Protein AF-A0A2M9JZP4-F1 (afdb_monomer_lite)

Secondary structure (DSSP, 8-state):
-HHHHHHHHHHHHHHHHHHHHHHHHHHHHHHHHHHHHHHHHHHHTT-HHHHHHHHHHHHHHHHHHHHHHHHHHHHHT-

Foldseek 3Di:
DVVVVVVVVVLVVLLVQLVVLLVQLVVLQVLLVVLVVVLVVCVVVVVVVVSVVSVVSSVVSNVSSVVSNVSSVVSNVD

pLDDT: mean 83.27, std 11.86, range [52.53, 96.38]

Radius of gyration: 18.59 Å; chains: 1; bounding box: 43×14×55 Å

Sequence (78 aa):
MVRLAEESDAQILVGILGVVLTLLGGLFLGFAALTSKVIREEGEEGRSAEAQKVRRTRAGSIAIGGLLVGVGVFLFFS

Structure (mmCIF, N/CA/C/O backbone):
data_AF-A0A2M9JZP4-F1
#
_entry.id   AF-A0A2M9JZP4-F1
#
loop_
_atom_site.group_PDB
_atom_site.id
_atom_site.type_symbol
_atom_site.label_atom_id
_atom_site.label_alt_id
_atom_site.label_comp_id
_atom_site.label_asym_id
_atom_site.label_entity_id
_atom_site.label_seq_id
_atom_site.pdbx_PDB_ins_code
_atom_site.Cartn_x
_atom_site.Cartn_y
_atom_site.Cartn_z
_atom_site.occupancy
_atom_site.B_iso_or_equiv
_atom_site.auth_seq_id
_atom_site.auth_comp_id
_atom_site.auth_asym_id
_atom_site.auth_atom_id
_atom_site.pdbx_PDB_model_num
ATOM 1 N N . MET A 1 1 ? 25.297 3.817 -30.657 1.00 52.53 1 MET A N 1
ATOM 2 C CA . MET A 1 1 ? 25.699 3.532 -29.262 1.00 52.53 1 MET A CA 1
ATOM 3 C C . MET A 1 1 ? 25.055 4.481 -28.252 1.00 52.53 1 MET A C 1
ATOM 5 O O . MET A 1 1 ? 24.665 3.994 -27.210 1.00 52.53 1 MET A O 1
ATOM 9 N N . VAL A 1 2 ? 24.846 5.771 -28.558 1.00 56.62 2 VAL A N 1
ATOM 10 C CA . VAL A 1 2 ? 24.208 6.741 -27.631 1.00 56.62 2 VAL A CA 1
ATOM 11 C C . VAL A 1 2 ? 22.756 6.385 -27.247 1.00 56.62 2 VAL A C 1
ATOM 13 O O . VAL A 1 2 ? 22.431 6.411 -26.070 1.00 56.62 2 VAL A O 1
ATOM 16 N N . ARG A 1 3 ? 21.912 5.937 -28.194 1.00 53.91 3 ARG A N 1
ATOM 17 C CA . ARG A 1 3 ? 20.519 5.515 -27.900 1.00 53.91 3 ARG A CA 1
ATOM 18 C C . ARG A 1 3 ? 20.394 4.344 -26.915 1.00 53.91 3 ARG A C 1
ATOM 20 O O . ARG A 1 3 ? 19.451 4.309 -26.143 1.00 53.91 3 ARG A O 1
ATOM 27 N N . LEU A 1 4 ? 21.350 3.412 -26.936 1.00 54.56 4 LEU A N 1
ATOM 28 C CA . LEU A 1 4 ? 21.348 2.247 -26.041 1.00 54.56 4 LEU A CA 1
ATOM 29 C C . LEU A 1 4 ? 21.707 2.633 -24.598 1.00 54.56 4 LEU A C 1
ATOM 31 O O . LEU A 1 4 ? 21.278 1.966 -23.666 1.00 54.56 4 LEU A O 1
ATOM 35 N N . ALA A 1 5 ? 22.486 3.705 -24.412 1.00 60.22 5 ALA A N 1
ATOM 36 C CA . ALA A 1 5 ? 22.808 4.228 -23.087 1.00 60.22 5 ALA A CA 1
ATOM 37 C C . ALA A 1 5 ? 21.615 4.987 -22.478 1.00 60.22 5 ALA A C 1
ATOM 39 O O . ALA A 1 5 ? 21.288 4.761 -21.321 1.00 60.22 5 ALA A O 1
ATOM 40 N N . GLU A 1 6 ? 20.906 5.798 -23.274 1.00 60.62 6 GLU A N 1
ATOM 41 C CA . GLU A 1 6 ? 19.679 6.490 -22.835 1.00 60.62 6 GLU A CA 1
ATOM 42 C C . GLU A 1 6 ? 18.552 5.521 -22.451 1.00 60.62 6 GLU A C 1
ATOM 44 O O . GLU A 1 6 ? 17.891 5.722 -21.433 1.00 60.62 6 GLU A O 1
ATOM 49 N N . GLU A 1 7 ? 18.340 4.458 -23.234 1.00 61.22 7 GLU A N 1
ATOM 50 C CA . GLU A 1 7 ? 17.353 3.421 -22.903 1.00 61.22 7 GLU A CA 1
ATOM 51 C C . GLU A 1 7 ? 17.719 2.697 -21.601 1.00 61.22 7 GLU A C 1
ATOM 53 O O . GLU A 1 7 ? 16.845 2.468 -20.767 1.00 61.22 7 GLU A O 1
ATOM 58 N N . SER A 1 8 ? 19.007 2.410 -21.387 1.00 69.69 8 SER A N 1
ATOM 59 C CA . SER A 1 8 ? 19.491 1.750 -20.172 1.00 69.69 8 SER A CA 1
ATOM 60 C C . SER A 1 8 ? 19.356 2.635 -18.927 1.00 69.69 8 SER A C 1
ATOM 62 O O . SER A 1 8 ? 18.949 2.144 -17.875 1.00 69.69 8 SER A O 1
ATOM 64 N N . ASP A 1 9 ? 19.654 3.932 -19.027 1.00 79.75 9 ASP A N 1
ATOM 65 C CA . ASP A 1 9 ? 19.526 4.875 -17.909 1.00 79.75 9 ASP A CA 1
ATOM 66 C C . ASP A 1 9 ? 18.056 5.098 -17.525 1.00 79.75 9 ASP A C 1
ATOM 68 O O . ASP A 1 9 ? 17.710 5.120 -16.339 1.00 79.75 9 ASP A O 1
ATOM 72 N N . ALA A 1 10 ? 17.165 5.193 -18.518 1.00 81.31 10 ALA A N 1
ATOM 73 C CA . ALA A 1 10 ? 15.727 5.280 -18.288 1.00 81.31 10 ALA A CA 1
ATOM 74 C C . ALA A 1 10 ? 15.179 4.010 -17.616 1.00 81.31 10 ALA A C 1
ATOM 76 O O . ALA A 1 10 ? 14.389 4.112 -16.677 1.00 81.31 10 ALA A O 1
ATOM 77 N N . GLN A 1 11 ? 15.633 2.822 -18.030 1.00 82.88 11 GLN A N 1
ATOM 78 C CA . GLN A 1 11 ? 15.230 1.551 -17.418 1.00 82.88 11 GLN A CA 1
ATOM 79 C C . GLN A 1 11 ? 15.684 1.435 -15.960 1.00 82.88 11 GLN A C 1
ATOM 81 O O . GLN A 1 11 ? 14.910 1.011 -15.100 1.00 82.88 11 GLN A O 1
ATOM 86 N N . ILE A 1 12 ? 16.908 1.874 -15.650 1.00 86.50 12 ILE A N 1
ATOM 87 C CA . ILE A 1 12 ? 17.411 1.925 -14.271 1.00 86.50 12 ILE A CA 1
ATOM 88 C C . ILE A 1 12 ? 16.549 2.871 -13.429 1.00 86.50 12 ILE A C 1
ATOM 90 O O . ILE A 1 12 ? 16.158 2.523 -12.313 1.00 86.50 12 ILE A O 1
ATOM 94 N N . LEU A 1 13 ? 16.208 4.049 -13.961 1.00 88.56 13 LEU A N 1
ATOM 95 C CA . LEU A 1 13 ? 15.378 5.024 -13.256 1.00 88.56 13 LEU A CA 1
ATOM 96 C C . LEU A 1 13 ? 13.965 4.484 -12.983 1.00 88.56 13 LEU A C 1
ATOM 98 O O . LEU A 1 13 ? 13.444 4.659 -11.881 1.00 88.56 13 LEU A O 1
ATOM 102 N N . VAL A 1 14 ? 13.364 3.799 -13.960 1.00 89.25 14 VAL A N 1
ATOM 103 C CA . VAL A 1 14 ? 12.050 3.150 -13.836 1.00 89.25 14 VAL A CA 1
ATOM 104 C C . VAL A 1 14 ? 12.089 2.028 -12.797 1.00 89.25 14 VAL A C 1
ATOM 106 O O . VAL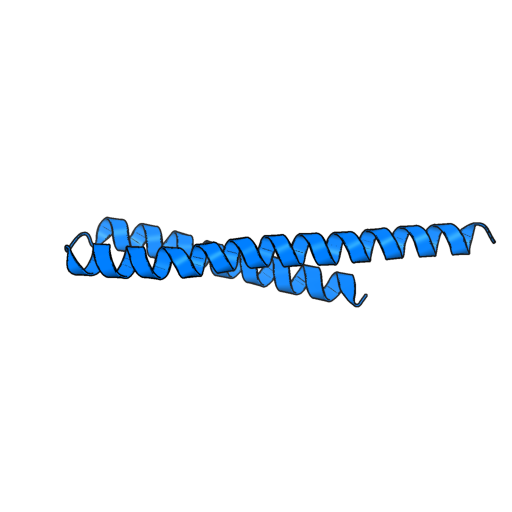 A 1 14 ? 11.207 1.969 -11.939 1.00 89.25 14 VAL A O 1
ATOM 109 N N . GLY A 1 15 ? 13.143 1.208 -12.789 1.00 89.69 15 GLY A N 1
ATOM 110 C CA . GLY A 1 15 ? 13.342 0.171 -11.776 1.00 89.69 15 GLY A CA 1
ATOM 111 C C . GLY A 1 15 ? 13.478 0.746 -10.363 1.00 89.69 15 GLY A C 1
ATOM 112 O O . GLY A 1 15 ? 12.800 0.292 -9.439 1.00 89.69 15 GLY A O 1
ATOM 113 N N . ILE A 1 16 ? 14.291 1.796 -10.188 1.00 92.75 16 ILE A N 1
ATOM 114 C CA . ILE A 1 16 ? 14.433 2.502 -8.902 1.00 92.75 16 ILE A CA 1
ATOM 115 C C . ILE A 1 16 ? 13.087 3.086 -8.463 1.00 92.75 16 ILE A C 1
ATOM 117 O O . ILE A 1 16 ? 12.688 2.914 -7.310 1.00 92.75 16 ILE A O 1
ATOM 121 N N . LEU A 1 17 ? 12.361 3.739 -9.374 1.00 92.88 17 LEU A N 1
ATOM 122 C CA . LEU A 1 17 ? 11.042 4.297 -9.089 1.00 92.88 17 LEU A CA 1
ATOM 123 C C . LEU A 1 17 ? 10.052 3.200 -8.668 1.00 92.88 17 LEU A C 1
ATOM 125 O O . LEU A 1 17 ? 9.312 3.386 -7.701 1.00 92.88 17 LEU A O 1
ATOM 129 N N . GLY A 1 18 ? 10.089 2.040 -9.326 1.00 94.12 18 GLY A N 1
ATOM 130 C CA . GLY A 1 18 ? 9.296 0.867 -8.968 1.00 94.12 18 GLY A CA 1
ATOM 131 C C . GLY A 1 18 ? 9.558 0.387 -7.537 1.00 94.12 18 GLY A C 1
ATOM 132 O O . GLY A 1 18 ? 8.622 0.197 -6.753 1.00 94.12 18 GLY A O 1
ATOM 133 N N . VAL A 1 19 ? 10.833 0.279 -7.146 1.00 94.50 19 VAL A N 1
ATOM 134 C CA . VAL A 1 19 ? 11.228 -0.082 -5.772 1.00 94.50 19 VAL A CA 1
ATOM 135 C C . VAL A 1 19 ? 10.748 0.964 -4.766 1.00 94.50 19 VAL A C 1
ATOM 137 O O . VAL A 1 19 ? 10.154 0.606 -3.748 1.00 94.50 19 VAL A O 1
ATOM 140 N N . VAL A 1 20 ? 10.947 2.255 -5.048 1.00 96.19 20 VAL A N 1
ATOM 141 C CA . VAL A 1 20 ? 10.539 3.351 -4.153 1.00 96.19 20 VAL A CA 1
ATOM 142 C C . VAL A 1 20 ? 9.027 3.346 -3.923 1.00 96.19 20 VAL A C 1
ATOM 144 O O . VAL A 1 20 ? 8.582 3.417 -2.776 1.00 96.19 20 VAL A O 1
ATOM 147 N N . LEU A 1 21 ? 8.228 3.211 -4.984 1.00 95.19 21 LEU A N 1
ATOM 148 C CA . LEU A 1 21 ? 6.769 3.150 -4.872 1.00 95.19 21 LEU A CA 1
ATOM 149 C C . LEU A 1 21 ? 6.315 1.909 -4.100 1.00 95.19 21 LEU A C 1
ATOM 151 O O . LEU A 1 21 ? 5.422 2.006 -3.258 1.00 95.19 21 LEU A O 1
ATOM 155 N N . THR A 1 22 ? 6.978 0.770 -4.306 1.00 95.62 22 THR A N 1
ATOM 156 C CA . THR A 1 22 ? 6.692 -0.460 -3.559 1.00 95.62 22 THR A CA 1
ATOM 157 C C . THR A 1 22 ? 6.971 -0.291 -2.064 1.00 95.62 22 THR A C 1
ATOM 159 O O . THR A 1 22 ? 6.139 -0.662 -1.235 1.00 95.62 22 THR A O 1
ATOM 162 N N . LEU A 1 23 ? 8.103 0.322 -1.700 1.00 95.75 23 LEU A N 1
ATOM 163 C CA . LEU A 1 23 ? 8.452 0.601 -0.303 1.00 95.75 23 LEU A CA 1
ATOM 164 C C . LEU A 1 23 ? 7.466 1.576 0.348 1.00 95.75 23 LEU A C 1
ATOM 166 O O . LEU A 1 23 ? 6.995 1.321 1.457 1.00 95.75 23 LEU A O 1
ATOM 170 N N . LEU A 1 24 ? 7.103 2.657 -0.349 1.00 95.12 24 LEU A N 1
ATOM 171 C CA . LEU A 1 24 ? 6.086 3.598 0.123 1.00 95.12 24 LEU A CA 1
ATOM 172 C C . LEU A 1 24 ? 4.744 2.896 0.335 1.00 95.12 24 LEU A C 1
ATOM 174 O O . LEU A 1 24 ? 4.128 3.050 1.389 1.00 95.12 24 LEU A O 1
ATOM 178 N N . GLY A 1 25 ? 4.313 2.073 -0.619 1.00 94.44 25 GLY A N 1
ATOM 179 C CA . GLY A 1 25 ? 3.089 1.294 -0.486 1.00 94.44 25 GLY A CA 1
ATOM 180 C C . GLY A 1 25 ? 3.122 0.343 0.716 1.00 94.44 25 GLY A C 1
ATOM 181 O O . GLY A 1 25 ? 2.161 0.281 1.487 1.00 94.44 25 GLY A O 1
ATOM 182 N N . GLY A 1 26 ? 4.264 -0.309 0.949 1.00 93.38 26 GLY A N 1
ATOM 183 C CA . GLY A 1 26 ? 4.517 -1.123 2.136 1.00 93.38 26 GLY A CA 1
ATOM 184 C C . GLY A 1 26 ? 4.393 -0.343 3.449 1.00 93.38 26 GLY A C 1
ATOM 185 O O . GLY A 1 26 ? 3.780 -0.842 4.392 1.00 93.38 26 GLY A O 1
ATOM 186 N N . LEU A 1 27 ? 4.886 0.899 3.511 1.00 94.88 27 LEU A N 1
ATOM 187 C CA . LEU A 1 27 ? 4.736 1.764 4.691 1.00 94.88 27 LEU A CA 1
ATOM 188 C C . LEU A 1 27 ? 3.266 2.095 4.982 1.00 94.88 27 LEU A C 1
ATOM 190 O O . LEU A 1 27 ? 2.830 2.011 6.131 1.00 94.88 27 LEU A O 1
ATOM 194 N N . PHE A 1 28 ? 2.480 2.415 3.951 1.00 92.81 28 PHE A N 1
ATOM 195 C CA . PHE A 1 28 ? 1.042 2.665 4.095 1.00 92.81 28 PHE A CA 1
ATOM 196 C C . PHE A 1 28 ? 0.290 1.426 4.607 1.00 92.81 28 PHE A C 1
ATOM 198 O O . PHE A 1 28 ? -0.560 1.537 5.496 1.00 92.81 28 PHE A O 1
ATOM 205 N N . LEU A 1 29 ? 0.632 0.237 4.103 1.00 92.69 29 LEU A N 1
ATOM 206 C CA . LEU A 1 29 ? 0.062 -1.028 4.575 1.00 92.69 29 LEU A CA 1
ATOM 207 C C . LEU A 1 29 ? 0.497 -1.359 6.009 1.00 92.69 29 LEU A C 1
ATOM 209 O O . LEU A 1 29 ? -0.329 -1.782 6.820 1.00 92.69 29 LEU A O 1
ATOM 213 N N . GLY A 1 30 ? 1.759 -1.104 6.358 1.00 91.38 30 GLY A N 1
ATOM 214 C CA . GLY A 1 30 ? 2.267 -1.239 7.723 1.00 91.38 30 GLY A CA 1
ATOM 215 C C . GLY A 1 30 ? 1.523 -0.332 8.705 1.00 91.38 30 GLY A C 1
ATOM 216 O O . GLY A 1 30 ? 1.081 -0.782 9.763 1.00 91.38 30 GLY A O 1
ATOM 217 N N . PHE A 1 31 ? 1.279 0.924 8.326 1.00 88.75 31 PHE A N 1
ATOM 218 C CA . PHE A 1 31 ? 0.479 1.857 9.121 1.00 88.75 31 PHE A CA 1
ATOM 219 C C . PHE A 1 31 ? -0.976 1.384 9.292 1.00 88.75 31 PHE A C 1
ATOM 221 O O . PHE A 1 31 ? -1.543 1.444 10.389 1.00 88.75 31 PHE A O 1
ATOM 228 N N . ALA A 1 32 ? -1.583 0.836 8.235 1.00 89.06 32 ALA A N 1
ATOM 229 C CA . ALA A 1 32 ? -2.914 0.235 8.303 1.00 89.06 32 ALA A CA 1
ATOM 230 C C . ALA A 1 32 ? -2.974 -1.000 9.228 1.00 89.06 32 ALA A C 1
ATOM 232 O O . ALA A 1 32 ? -3.991 -1.259 9.884 1.00 89.06 32 ALA A O 1
ATOM 233 N N . ALA A 1 33 ? -1.889 -1.771 9.306 1.00 87.44 33 ALA A N 1
ATOM 234 C CA . ALA A 1 33 ? -1.779 -2.894 10.228 1.00 87.44 33 ALA A CA 1
ATOM 235 C C . ALA A 1 33 ? -1.687 -2.411 11.685 1.00 87.44 33 ALA A C 1
ATOM 237 O O . ALA A 1 33 ? -2.440 -2.890 12.532 1.00 87.44 33 ALA A O 1
ATOM 238 N N . LEU A 1 34 ? -0.853 -1.405 11.969 1.00 85.69 34 LEU A N 1
ATOM 239 C CA . LEU A 1 34 ? -0.688 -0.838 13.316 1.00 85.69 34 LEU A CA 1
ATOM 240 C C . LEU A 1 34 ? -1.978 -0.204 13.853 1.00 85.69 34 LEU A C 1
ATOM 242 O O . LEU A 1 34 ? -2.370 -0.456 14.993 1.00 85.69 34 LEU A O 1
ATOM 246 N N . THR A 1 35 ? -2.700 0.536 13.010 1.00 81.50 35 THR A N 1
ATOM 247 C CA . THR A 1 35 ? -3.997 1.136 13.374 1.00 81.50 35 THR A CA 1
ATOM 248 C C . THR A 1 35 ? -5.084 0.099 13.674 1.00 81.50 35 THR A C 1
ATOM 250 O O . THR A 1 35 ? -6.065 0.419 14.339 1.00 81.50 35 THR A O 1
ATOM 253 N N . SER A 1 36 ? -4.905 -1.165 13.269 1.00 76.38 36 SER A N 1
ATOM 254 C CA . SER A 1 36 ? -5.837 -2.251 13.611 1.00 76.38 36 SER A CA 1
ATOM 255 C C . SER A 1 36 ? -5.852 -2.560 15.111 1.00 76.38 36 SER A C 1
ATOM 257 O O . SER A 1 36 ? -6.899 -2.935 15.632 1.00 76.38 36 SER A O 1
ATOM 259 N N . LYS A 1 37 ? -4.716 -2.387 15.806 1.00 75.00 37 LYS A N 1
ATOM 260 C CA . LYS A 1 37 ? -4.647 -2.541 17.268 1.00 75.00 37 LYS A CA 1
ATOM 261 C C . LYS A 1 37 ? -5.394 -1.409 17.974 1.00 75.00 37 LYS A C 1
ATOM 263 O O . LYS A 1 37 ? -6.236 -1.685 18.816 1.00 75.00 37 LYS A O 1
ATOM 268 N N . VAL A 1 38 ? -5.177 -0.172 17.525 1.00 73.56 38 VAL A N 1
ATOM 269 C CA . VAL A 1 38 ? -5.827 1.030 18.075 1.00 73.56 38 VAL A CA 1
ATOM 270 C C . VAL A 1 38 ? -7.352 0.964 17.934 1.00 73.56 38 VAL A C 1
ATOM 272 O O . VAL A 1 38 ? -8.069 1.230 18.887 1.00 73.56 38 VAL A O 1
ATOM 275 N N . ILE A 1 39 ? -7.873 0.532 16.776 1.00 71.56 39 ILE A N 1
ATOM 276 C CA . ILE A 1 39 ? -9.328 0.368 16.566 1.00 71.56 39 ILE A CA 1
ATOM 277 C C . ILE A 1 39 ? -9.937 -0.648 17.545 1.00 71.56 39 ILE A C 1
ATOM 279 O O . ILE A 1 39 ? -11.113 -0.532 17.890 1.00 71.56 39 ILE A O 1
ATOM 283 N N . ARG A 1 40 ? -9.171 -1.671 17.940 1.00 72.88 40 ARG A N 1
ATOM 284 C CA . ARG A 1 40 ? -9.644 -2.713 18.852 1.00 72.88 40 ARG A CA 1
ATOM 285 C C . ARG A 1 40 ? -9.730 -2.190 20.286 1.00 72.88 40 ARG A C 1
ATOM 287 O O . ARG A 1 40 ? -10.767 -2.385 20.903 1.00 72.88 40 ARG A O 1
ATOM 294 N N . GLU A 1 41 ? -8.711 -1.472 20.753 1.00 71.69 41 GLU A N 1
ATOM 295 C CA . GLU A 1 41 ? -8.707 -0.829 22.080 1.00 71.69 41 GLU A CA 1
ATOM 296 C C . GLU A 1 41 ? -9.802 0.246 22.197 1.00 71.69 41 GLU A C 1
ATOM 298 O O . GLU A 1 41 ? -10.637 0.192 23.094 1.00 71.69 41 GLU A O 1
ATOM 303 N N . GLU A 1 42 ? -9.893 1.160 21.228 1.00 67.69 42 GLU A N 1
ATOM 304 C CA . GLU A 1 42 ? -10.907 2.232 21.199 1.00 67.69 42 GLU A CA 1
ATOM 305 C C . GLU A 1 42 ? -12.350 1.695 21.115 1.00 67.69 42 GLU A C 1
ATOM 307 O O . GLU A 1 42 ? -13.296 2.295 21.634 1.00 67.69 42 GLU A O 1
ATOM 312 N N . GLY A 1 43 ? -12.535 0.552 20.445 1.00 66.75 43 GLY A N 1
ATOM 313 C CA . GLY A 1 43 ? -13.822 -0.136 20.358 1.00 66.75 43 GLY A CA 1
ATOM 314 C C . GLY A 1 43 ? -14.240 -0.799 21.672 1.00 66.75 43 GLY A C 1
ATOM 315 O O . GLY A 1 43 ? -15.431 -0.823 21.979 1.00 66.75 43 GLY A O 1
ATOM 316 N N . GLU A 1 44 ? -13.279 -1.299 22.451 1.00 69.25 44 GLU A N 1
ATOM 317 C CA . GLU A 1 44 ? -13.505 -1.865 23.787 1.00 69.25 44 GLU A CA 1
ATOM 318 C C . GLU A 1 44 ? -13.793 -0.763 24.827 1.00 69.25 44 GLU A C 1
ATOM 320 O O . GLU A 1 44 ? -14.604 -0.965 25.728 1.00 69.25 44 GLU A O 1
ATOM 325 N N . GLU A 1 45 ? -13.235 0.439 24.647 1.00 74.19 45 GLU A N 1
ATOM 326 C CA . GLU A 1 45 ? -13.499 1.615 25.494 1.00 74.19 45 GLU A CA 1
ATOM 327 C C . GLU A 1 45 ? -14.811 2.361 25.166 1.00 74.19 45 GLU A C 1
ATOM 329 O O . GLU A 1 45 ? -15.144 3.358 25.808 1.00 74.19 45 GLU A O 1
ATOM 334 N N . GLY A 1 46 ? -15.581 1.907 24.169 1.00 69.00 46 GLY A N 1
ATOM 335 C CA . GLY A 1 46 ? -16.864 2.518 23.799 1.00 69.00 46 GLY A CA 1
ATOM 336 C C . GLY A 1 46 ? -16.751 3.837 23.019 1.00 69.00 46 GLY A C 1
ATOM 337 O O . GLY A 1 46 ? -17.761 4.512 22.796 1.00 69.00 46 GLY A O 1
ATOM 338 N N . ARG A 1 47 ? -15.557 4.206 22.533 1.00 72.38 47 ARG A N 1
ATOM 339 C CA . ARG A 1 47 ? -15.315 5.428 21.743 1.00 72.38 47 ARG A CA 1
ATOM 340 C C . ARG A 1 47 ? -15.609 5.215 20.258 1.00 72.38 47 ARG A C 1
ATOM 342 O O . ARG A 1 47 ? -14.754 5.295 19.375 1.00 72.38 47 ARG A O 1
ATOM 349 N N . SER A 1 48 ? -16.879 4.956 19.951 1.00 70.38 48 SER A N 1
ATOM 350 C CA . SER A 1 48 ? -17.297 4.517 18.612 1.00 70.38 48 SER A CA 1
ATOM 351 C C . SER A 1 48 ? -17.041 5.541 17.490 1.00 70.38 48 SER A C 1
ATOM 353 O O . SER A 1 48 ? -16.857 5.144 16.337 1.00 70.38 48 SER A O 1
ATOM 355 N N . ALA A 1 49 ? -17.013 6.844 17.793 1.00 75.25 49 ALA A N 1
ATOM 356 C CA . ALA A 1 49 ? -16.757 7.893 16.799 1.00 75.25 49 ALA A CA 1
ATOM 357 C C . ALA A 1 49 ? -15.274 7.963 16.379 1.00 75.25 49 ALA A C 1
ATOM 359 O O . ALA A 1 49 ? -14.968 8.107 15.190 1.00 75.25 49 ALA A O 1
ATOM 360 N N . GLU A 1 50 ? -14.349 7.807 17.331 1.00 74.94 50 GLU A N 1
ATOM 361 C CA . GLU A 1 50 ? -12.904 7.784 17.067 1.00 74.94 50 GLU A CA 1
ATOM 362 C C . GLU A 1 50 ? -12.522 6.512 16.302 1.00 74.94 50 GLU A C 1
ATOM 364 O O . GLU A 1 50 ? -11.887 6.591 15.244 1.00 74.94 50 GLU A O 1
ATOM 369 N N . ALA A 1 51 ? -13.050 5.357 16.718 1.00 76.88 51 ALA A N 1
ATOM 370 C CA . ALA A 1 51 ? -12.870 4.092 16.010 1.00 76.88 51 ALA A CA 1
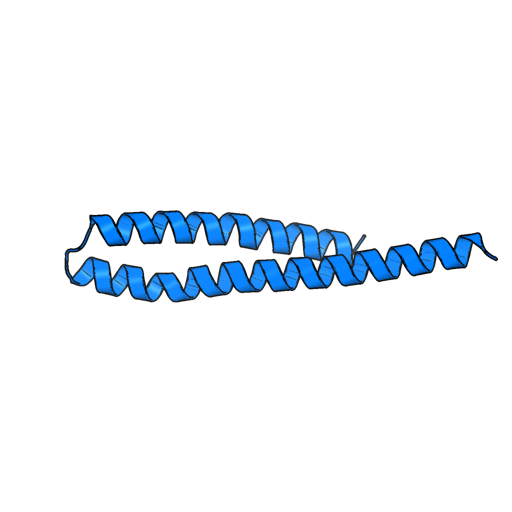ATOM 371 C C . ALA A 1 51 ? -13.333 4.153 14.538 1.00 76.88 51 ALA A C 1
ATOM 373 O O . ALA A 1 51 ? -12.678 3.593 13.651 1.00 76.88 51 ALA A O 1
ATOM 374 N N . GLN A 1 52 ? -14.431 4.859 14.233 1.00 80.94 52 GLN A N 1
ATOM 375 C CA . GLN A 1 52 ? -14.919 5.021 12.858 1.00 80.94 52 GLN A CA 1
ATOM 376 C C . GLN A 1 52 ? -13.984 5.894 12.005 1.00 80.94 52 GLN A C 1
ATOM 378 O O . GLN A 1 52 ? -13.728 5.571 10.838 1.00 80.94 52 GLN A O 1
ATOM 383 N N . LYS A 1 53 ? -13.423 6.965 12.579 1.00 81.25 53 LYS A N 1
ATOM 384 C CA . LYS A 1 53 ? -12.437 7.820 11.902 1.00 81.25 53 LYS A CA 1
ATOM 385 C C . LYS A 1 53 ? -11.161 7.038 11.587 1.00 81.25 53 LYS A C 1
ATOM 387 O O . LYS A 1 53 ? -10.698 7.069 10.447 1.00 81.25 53 LYS A O 1
ATOM 392 N N . VAL A 1 54 ? -10.648 6.269 12.550 1.00 82.56 54 VAL A N 1
ATOM 393 C CA . VAL A 1 54 ? -9.452 5.431 12.357 1.00 82.56 54 VAL A CA 1
ATOM 394 C C . VAL A 1 54 ? -9.711 4.326 11.326 1.00 82.56 54 VAL A C 1
ATOM 396 O O . VAL A 1 54 ? -8.859 4.086 10.470 1.00 82.56 54 VAL A O 1
ATOM 399 N N . ARG A 1 55 ? -10.906 3.713 11.305 1.00 83.69 55 ARG A N 1
ATOM 400 C CA . ARG A 1 55 ? -11.302 2.753 10.253 1.00 83.69 55 ARG A CA 1
ATOM 401 C C . ARG A 1 55 ? -11.269 3.364 8.853 1.00 83.69 55 ARG A C 1
ATOM 403 O O . ARG A 1 55 ? -10.786 2.713 7.927 1.00 83.69 55 ARG A O 1
ATOM 410 N N . ARG A 1 56 ? -11.754 4.600 8.689 1.00 84.69 56 ARG A N 1
ATOM 411 C CA . ARG A 1 56 ? -11.726 5.300 7.395 1.00 84.69 56 ARG A CA 1
ATOM 412 C C . ARG A 1 56 ? -10.293 5.594 6.954 1.00 84.69 56 ARG A C 1
ATOM 414 O O . ARG A 1 56 ? -9.954 5.319 5.805 1.00 84.69 56 ARG A O 1
ATOM 421 N N . THR A 1 57 ? -9.451 6.083 7.864 1.00 85.88 57 THR A N 1
ATOM 422 C CA . THR A 1 57 ? -8.024 6.313 7.592 1.00 85.88 57 THR A CA 1
ATOM 423 C C . THR A 1 57 ? -7.326 5.015 7.202 1.00 85.88 57 THR A C 1
ATOM 425 O O . THR A 1 57 ? -6.642 4.979 6.187 1.00 85.88 57 THR A O 1
ATOM 428 N N . ARG A 1 58 ? -7.575 3.922 7.933 1.00 88.31 58 ARG A N 1
ATOM 429 C CA . ARG A 1 58 ? -7.034 2.592 7.633 1.00 88.31 58 ARG A CA 1
ATOM 430 C C . ARG A 1 58 ? -7.427 2.113 6.238 1.00 88.31 58 ARG A C 1
ATOM 432 O O . ARG A 1 58 ? -6.565 1.662 5.494 1.00 88.31 58 ARG A O 1
ATOM 439 N N . ALA A 1 59 ? -8.705 2.214 5.872 1.00 89.19 59 ALA A N 1
ATOM 440 C CA . ALA A 1 59 ? -9.172 1.828 4.540 1.00 89.19 59 ALA A CA 1
ATOM 441 C C . ALA A 1 59 ? -8.487 2.655 3.438 1.00 89.19 59 ALA A C 1
ATOM 443 O O . ALA A 1 59 ? -8.050 2.093 2.435 1.00 89.19 59 ALA A O 1
ATOM 444 N N . GLY A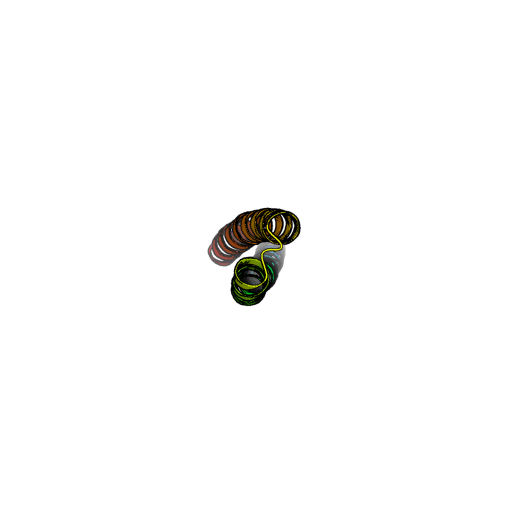 1 60 ? -8.320 3.964 3.659 1.00 91.62 60 GLY A N 1
ATOM 445 C CA . GLY A 1 60 ? -7.561 4.838 2.763 1.00 91.62 60 GLY A CA 1
ATOM 446 C C . GLY A 1 60 ? -6.094 4.423 2.638 1.00 91.62 60 GLY A C 1
ATOM 447 O O . GLY A 1 60 ? -5.587 4.299 1.528 1.00 91.62 60 GLY A O 1
ATOM 448 N N . SER A 1 61 ? -5.429 4.129 3.757 1.00 91.31 61 SER A N 1
ATOM 449 C CA . SER A 1 61 ? -4.045 3.649 3.764 1.00 91.31 61 SER A CA 1
ATOM 450 C C . SER A 1 61 ? -3.887 2.312 3.038 1.00 91.31 61 SER A C 1
ATOM 452 O O . SER A 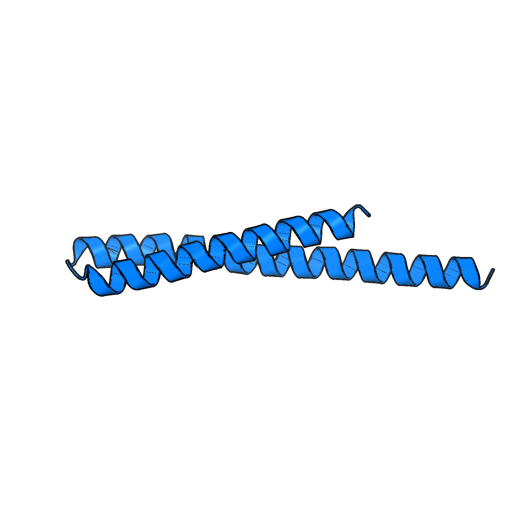1 61 ? -2.912 2.139 2.319 1.00 91.31 61 SER A O 1
ATOM 454 N N . ILE A 1 62 ? -4.849 1.390 3.155 1.00 92.94 62 ILE A N 1
ATOM 455 C CA . ILE A 1 62 ? -4.825 0.121 2.408 1.00 92.94 62 ILE A CA 1
ATOM 456 C C . ILE A 1 62 ? -4.984 0.367 0.909 1.00 92.94 62 ILE A C 1
ATOM 458 O O . ILE A 1 62 ? -4.231 -0.199 0.122 1.00 92.94 62 ILE A O 1
ATOM 462 N N . ALA A 1 63 ? -5.932 1.219 0.511 1.00 94.44 63 ALA A N 1
ATOM 463 C CA . ALA A 1 63 ? -6.170 1.524 -0.897 1.00 94.44 63 ALA A CA 1
ATOM 464 C C . ALA A 1 63 ? -4.947 2.184 -1.553 1.00 94.44 63 ALA A C 1
ATOM 466 O O . ALA A 1 63 ? -4.487 1.731 -2.599 1.00 94.44 63 ALA A O 1
ATOM 467 N N . ILE A 1 64 ? -4.383 3.212 -0.909 1.00 94.12 64 ILE A N 1
ATOM 468 C CA . ILE A 1 64 ? -3.180 3.907 -1.390 1.00 94.12 64 ILE A CA 1
ATOM 469 C C . ILE A 1 64 ? -1.982 2.956 -1.373 1.00 94.12 64 ILE A C 1
ATOM 471 O O . ILE A 1 64 ? -1.265 2.856 -2.363 1.00 94.12 64 ILE A O 1
ATOM 475 N N . GLY A 1 65 ? -1.789 2.225 -0.273 1.00 94.75 65 GLY A N 1
ATOM 476 C CA . GLY A 1 65 ? -0.682 1.289 -0.122 1.00 94.75 65 GLY A CA 1
ATOM 477 C C . GLY A 1 65 ? -0.693 0.194 -1.185 1.00 94.75 65 GLY A C 1
ATOM 478 O O . GLY A 1 65 ? 0.320 -0.041 -1.835 1.00 94.75 65 GLY A O 1
ATOM 479 N N . GLY A 1 66 ? -1.853 -0.421 -1.424 1.00 9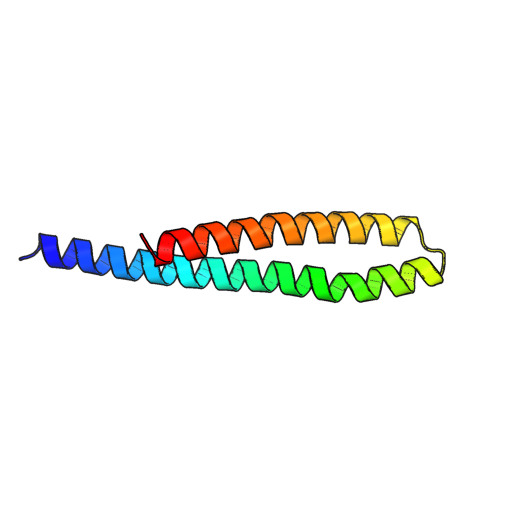3.69 66 GLY A N 1
ATOM 480 C CA . GLY A 1 66 ? -2.027 -1.435 -2.462 1.00 93.69 66 GLY A CA 1
ATOM 481 C C . GLY A 1 66 ? -1.806 -0.892 -3.875 1.00 93.69 66 GLY A C 1
ATOM 482 O O . GLY A 1 66 ? -1.143 -1.548 -4.674 1.00 93.69 66 GLY A O 1
ATOM 483 N N . LEU A 1 67 ? -2.296 0.318 -4.172 1.00 96.38 67 LEU A N 1
ATOM 484 C CA . LEU A 1 67 ? -2.069 0.968 -5.465 1.00 96.38 67 LEU A CA 1
ATOM 485 C C . LEU A 1 67 ? -0.578 1.245 -5.701 1.00 96.38 67 LEU A C 1
ATOM 487 O O . LEU A 1 67 ? -0.056 0.921 -6.762 1.00 96.38 67 LEU A O 1
ATOM 491 N N . LEU A 1 68 ? 0.118 1.790 -4.702 1.00 95.25 68 LEU A N 1
ATOM 492 C CA . LEU A 1 68 ? 1.552 2.073 -4.777 1.00 95.25 68 LEU A CA 1
ATOM 493 C C . LEU A 1 68 ? 2.391 0.803 -4.952 1.00 95.25 68 LEU A C 1
ATOM 495 O O . LEU A 1 68 ? 3.299 0.796 -5.779 1.00 95.25 68 LEU A O 1
ATOM 499 N N . VAL A 1 69 ? 2.062 -0.279 -4.236 1.00 95.38 69 VAL A N 1
ATOM 500 C CA . VAL A 1 69 ? 2.710 -1.585 -4.440 1.00 95.38 69 VAL A CA 1
ATOM 501 C C . VAL A 1 69 ? 2.433 -2.111 -5.844 1.00 95.38 69 VAL A C 1
ATOM 503 O O . VAL A 1 69 ? 3.364 -2.522 -6.524 1.00 95.38 69 VAL A O 1
ATOM 506 N N . GLY A 1 70 ? 1.183 -2.071 -6.309 1.00 93.69 70 GLY A N 1
ATOM 507 C CA . GLY A 1 70 ? 0.822 -2.555 -7.642 1.00 93.69 70 GLY A CA 1
ATOM 508 C C . GLY A 1 70 ? 1.557 -1.811 -8.758 1.00 93.69 70 GLY A C 1
ATOM 509 O O . GLY A 1 70 ? 2.150 -2.443 -9.629 1.00 93.69 70 GLY A O 1
ATOM 510 N N . VAL A 1 71 ? 1.575 -0.476 -8.701 1.00 94.25 71 VAL A N 1
ATOM 511 C CA . VAL A 1 71 ? 2.310 0.362 -9.661 1.00 94.25 71 VAL A CA 1
ATOM 512 C C . VAL A 1 71 ? 3.814 0.136 -9.540 1.00 94.25 71 VAL A C 1
ATOM 514 O O . VAL A 1 71 ? 4.491 0.004 -10.553 1.00 94.25 71 VAL A O 1
ATOM 517 N N . GLY A 1 72 ? 4.342 0.058 -8.318 1.00 92.81 72 GLY A N 1
ATOM 518 C CA . GLY A 1 72 ? 5.766 -0.152 -8.084 1.00 92.81 72 GLY A CA 1
ATOM 519 C C . GLY A 1 72 ? 6.269 -1.483 -8.643 1.00 92.81 72 GLY A C 1
ATOM 520 O O . GLY A 1 72 ? 7.275 -1.516 -9.347 1.00 92.81 72 GLY A O 1
ATOM 521 N N . VAL A 1 73 ? 5.521 -2.563 -8.406 1.00 93.50 73 VAL A N 1
ATOM 522 C CA . VAL A 1 73 ? 5.798 -3.888 -8.974 1.00 93.50 73 VAL A CA 1
ATOM 523 C C . VAL A 1 73 ? 5.684 -3.853 -10.495 1.00 93.50 73 VAL A C 1
ATOM 525 O O . VAL A 1 73 ? 6.577 -4.345 -11.174 1.00 93.50 73 VAL A O 1
ATOM 528 N N . PHE A 1 74 ? 4.630 -3.241 -11.041 1.00 93.69 74 PHE A N 1
ATOM 529 C CA . PHE A 1 74 ? 4.460 -3.119 -12.489 1.00 93.69 74 PHE A CA 1
ATOM 530 C C . PHE A 1 74 ? 5.655 -2.419 -13.146 1.00 93.69 74 PHE A C 1
ATOM 532 O O . PHE A 1 74 ? 6.208 -2.950 -14.103 1.00 93.69 74 PHE A O 1
ATOM 539 N N . LEU A 1 75 ? 6.097 -1.282 -12.600 1.00 90.19 75 LEU A N 1
ATOM 540 C CA . LEU A 1 75 ? 7.246 -0.537 -13.121 1.00 90.19 75 LEU A CA 1
ATOM 541 C C . LEU A 1 75 ? 8.558 -1.311 -12.990 1.00 90.19 75 LEU A C 1
ATOM 543 O O . LEU A 1 75 ? 9.399 -1.218 -13.869 1.00 90.19 75 LEU A O 1
ATOM 547 N N . PHE A 1 76 ? 8.738 -2.090 -11.923 1.00 86.25 76 PHE A N 1
ATOM 548 C CA . PHE A 1 76 ? 9.957 -2.878 -11.742 1.00 86.25 76 PHE A CA 1
ATOM 549 C C . PHE A 1 76 ? 10.112 -4.007 -12.779 1.00 86.25 76 PHE A C 1
ATOM 551 O O . PHE A 1 76 ? 11.233 -4.397 -13.091 1.00 86.25 76 PHE A O 1
ATOM 558 N N . PHE A 1 77 ? 9.000 -4.534 -13.300 1.00 84.94 77 PHE A N 1
ATOM 559 C CA . PHE A 1 77 ? 8.981 -5.617 -14.292 1.00 84.94 77 PHE A CA 1
ATOM 560 C C . PHE A 1 77 ? 8.664 -5.150 -15.727 1.00 84.94 77 PHE A C 1
ATOM 562 O O . PHE A 1 77 ? 8.535 -6.002 -16.608 1.00 84.94 77 PHE A O 1
ATOM 569 N N . SER A 1 78 ? 8.510 -3.839 -15.953 1.00 80.31 78 SER A N 1
ATOM 570 C CA . SER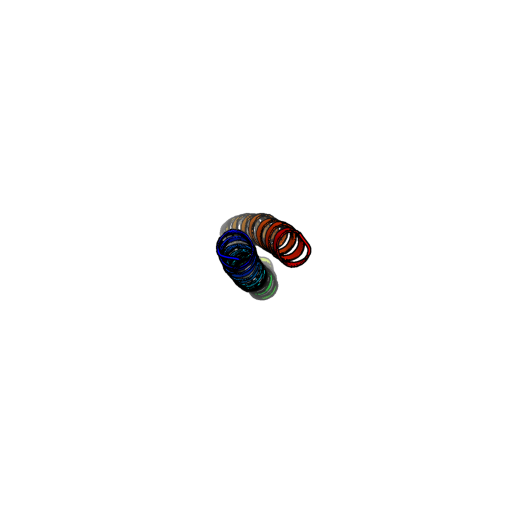 A 1 78 ? 8.285 -3.227 -17.276 1.00 80.31 78 SER A CA 1
ATOM 571 C C . SER A 1 78 ? 9.605 -2.883 -17.958 1.00 80.31 78 SER A C 1
ATOM 573 O O . SER A 1 78 ? 9.700 -3.110 -19.184 1.00 80.31 78 SER A O 1
#